Protein AF-A0A2D8QNU3-F1 (afdb_monomer)

Structure (mmCIF, N/CA/C/O backbone):
data_AF-A0A2D8QNU3-F1
#
_entry.id   AF-A0A2D8QNU3-F1
#
loop_
_atom_site.group_PDB
_atom_site.id
_atom_site.type_symbol
_atom_site.label_atom_id
_atom_site.label_alt_id
_atom_site.label_comp_id
_atom_site.label_asym_id
_atom_site.label_entity_id
_atom_site.label_seq_id
_atom_site.pdbx_PDB_ins_code
_atom_site.Cartn_x
_atom_site.Cartn_y
_atom_site.Cartn_z
_atom_site.occupancy
_atom_site.B_iso_or_equiv
_atom_site.auth_seq_id
_atom_site.auth_comp_id
_atom_site.auth_asym_id
_atom_site.auth_atom_id
_atom_site.pdbx_PDB_model_num
ATOM 1 N N . MET A 1 1 ? -21.291 4.689 10.057 1.00 57.03 1 MET A N 1
ATOM 2 C CA . MET A 1 1 ? -20.660 3.542 9.362 1.00 57.03 1 MET A CA 1
ATOM 3 C C . MET A 1 1 ? -20.195 2.530 10.394 1.00 57.03 1 MET A C 1
ATOM 5 O O . MET A 1 1 ? -19.768 2.942 11.467 1.00 57.03 1 MET A O 1
ATOM 9 N N . SER A 1 2 ? -20.291 1.232 10.104 1.00 76.19 2 SER A N 1
ATOM 10 C CA . SER A 1 2 ? -19.747 0.192 10.984 1.00 76.19 2 SER A CA 1
ATOM 11 C C . SER A 1 2 ? -18.216 0.318 11.068 1.00 76.19 2 SER A C 1
ATOM 13 O O . SER A 1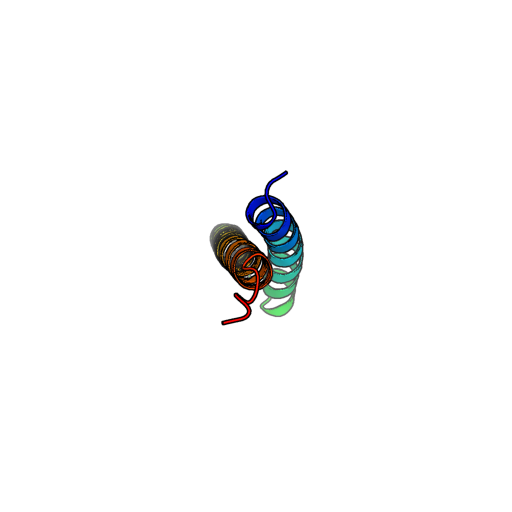 2 ? -17.562 0.673 10.087 1.00 76.19 2 SER A O 1
ATOM 15 N N . LYS A 1 3 ? -17.632 0.050 12.246 1.00 78.50 3 LYS A N 1
ATOM 16 C CA . LYS A 1 3 ? -16.177 0.153 12.490 1.00 78.50 3 LYS A CA 1
ATOM 17 C C . LYS A 1 3 ? -15.324 -0.585 11.432 1.00 78.50 3 LYS A C 1
ATOM 19 O O . LYS A 1 3 ? -14.355 0.009 10.968 1.00 78.50 3 LYS A O 1
ATOM 24 N N . PRO A 1 4 ? -15.696 -1.798 10.965 1.00 81.62 4 PRO A N 1
ATOM 25 C CA . PRO A 1 4 ? -14.954 -2.500 9.914 1.00 81.62 4 PRO A CA 1
ATOM 26 C C . PRO A 1 4 ? -14.952 -1.765 8.569 1.00 81.62 4 PRO A C 1
ATOM 28 O O . PRO A 1 4 ? -13.931 -1.742 7.891 1.00 81.62 4 PRO A O 1
ATOM 31 N N . VAL A 1 5 ? -16.067 -1.123 8.199 1.00 86.12 5 VAL A N 1
ATOM 32 C CA . VAL A 1 5 ? -16.170 -0.360 6.945 1.00 86.12 5 VAL A CA 1
ATOM 33 C C . VAL A 1 5 ? -15.250 0.858 6.986 1.00 86.12 5 VAL A C 1
ATOM 35 O O . VAL A 1 5 ? -14.569 1.136 6.005 1.00 86.12 5 VAL A O 1
ATOM 38 N N . LEU A 1 6 ? -15.153 1.539 8.133 1.00 88.38 6 LEU A N 1
ATOM 39 C CA . LEU A 1 6 ? -14.200 2.639 8.301 1.00 88.38 6 LEU A CA 1
ATOM 40 C C . LEU A 1 6 ? -12.747 2.154 8.155 1.00 88.38 6 LEU A C 1
ATOM 42 O O . LEU A 1 6 ? -11.964 2.774 7.440 1.00 88.38 6 LEU A O 1
ATOM 46 N N . GLY A 1 7 ? -12.407 1.019 8.774 1.00 88.38 7 GLY A N 1
ATOM 47 C CA . GLY A 1 7 ? -11.090 0.394 8.626 1.00 88.38 7 GLY A CA 1
ATOM 48 C C . GLY A 1 7 ? -10.764 0.009 7.184 1.00 88.38 7 GLY A C 1
ATOM 49 O O . GLY A 1 7 ? -9.641 0.220 6.736 1.00 88.38 7 GLY A O 1
ATOM 50 N N . MET A 1 8 ? -11.752 -0.488 6.436 1.00 90.69 8 MET A N 1
ATOM 51 C CA . MET A 1 8 ? -11.606 -0.819 5.017 1.00 90.69 8 MET A CA 1
ATOM 52 C C . MET A 1 8 ? -11.245 0.412 4.179 1.00 90.69 8 MET A C 1
ATOM 54 O O . MET A 1 8 ? -10.325 0.342 3.372 1.00 90.69 8 MET A O 1
ATOM 58 N N . PHE A 1 9 ? -11.918 1.551 4.385 1.00 92.50 9 PHE A N 1
ATOM 59 C CA . PHE A 1 9 ? -11.611 2.789 3.656 1.00 92.50 9 PHE A CA 1
ATOM 60 C C . PHE A 1 9 ? -10.226 3.346 3.996 1.00 92.50 9 PHE A C 1
ATOM 62 O O . PHE A 1 9 ? -9.508 3.790 3.101 1.00 92.50 9 PHE A O 1
ATOM 69 N N . ILE A 1 10 ? -9.821 3.283 5.266 1.00 91.75 10 ILE A N 1
ATOM 70 C CA . ILE A 1 10 ? -8.468 3.683 5.682 1.00 91.75 10 ILE A CA 1
ATOM 71 C C . ILE A 1 10 ? -7.424 2.771 5.023 1.00 91.75 10 ILE A C 1
ATOM 73 O O . ILE A 1 10 ? -6.443 3.260 4.464 1.00 91.75 10 ILE A O 1
ATOM 77 N N . GLY A 1 11 ? -7.671 1.457 5.026 1.00 92.44 11 GLY A N 1
ATOM 78 C CA . GLY A 1 11 ? -6.842 0.474 4.331 1.00 92.44 11 GLY A CA 1
ATOM 79 C C . GLY A 1 11 ? -6.782 0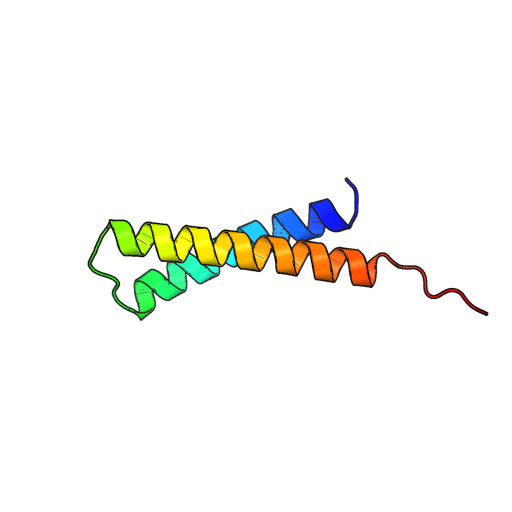.711 2.822 1.00 92.44 11 GLY A C 1
ATOM 80 O O . GLY A 1 11 ? -5.716 0.631 2.230 1.00 92.44 11 GLY A O 1
ATOM 81 N N . LEU A 1 12 ? -7.889 1.092 2.182 1.00 93.38 12 LEU A N 1
ATOM 82 C CA . LEU A 1 12 ? -7.906 1.434 0.757 1.00 93.38 12 LEU A CA 1
ATOM 83 C C . LEU A 1 12 ? -6.959 2.594 0.450 1.00 93.38 12 LEU A C 1
ATOM 85 O O . LEU A 1 12 ? -6.131 2.486 -0.453 1.00 93.38 12 LEU A O 1
ATOM 89 N N . ILE A 1 13 ? -7.053 3.680 1.216 1.00 94.31 13 ILE A N 1
ATOM 90 C CA . ILE A 1 13 ? -6.207 4.861 1.023 1.00 94.31 13 ILE A CA 1
ATOM 91 C C . ILE A 1 13 ? -4.736 4.488 1.240 1.00 94.31 13 ILE A C 1
ATOM 93 O O . ILE A 1 13 ? -3.901 4.765 0.379 1.00 94.31 13 ILE A O 1
ATOM 97 N N . ALA A 1 14 ? -4.423 3.797 2.339 1.00 93.69 14 ALA A N 1
ATOM 98 C CA . ALA A 1 14 ? -3.065 3.341 2.632 1.00 93.69 14 ALA A CA 1
ATOM 99 C C . ALA A 1 14 ? -2.513 2.407 1.538 1.00 93.69 14 ALA A C 1
ATOM 101 O O . ALA A 1 14 ? -1.363 2.552 1.123 1.00 93.69 14 ALA A O 1
ATOM 102 N N . GLY A 1 15 ? -3.343 1.494 1.029 1.00 93.94 15 GLY A N 1
ATOM 103 C CA . GLY A 1 15 ? -3.003 0.575 -0.054 1.00 93.94 15 GLY A CA 1
ATOM 104 C C . GLY A 1 15 ? -2.693 1.283 -1.370 1.00 93.94 15 GLY A C 1
ATOM 105 O O . GLY A 1 15 ? -1.742 0.895 -2.040 1.00 93.94 15 GLY A O 1
ATOM 106 N N . ILE A 1 16 ? -3.424 2.350 -1.717 1.00 94.62 16 ILE A N 1
ATOM 107 C CA . ILE A 1 16 ? -3.128 3.169 -2.906 1.00 94.62 16 ILE A CA 1
ATOM 108 C C . ILE A 1 16 ? -1.752 3.826 -2.773 1.00 94.62 16 ILE A C 1
ATOM 110 O O . ILE A 1 16 ? -0.930 3.710 -3.681 1.00 94.62 16 ILE A O 1
ATOM 114 N N . PHE A 1 17 ? -1.473 4.486 -1.644 1.00 95.19 17 PHE A N 1
ATOM 115 C CA . PHE A 1 17 ? -0.176 5.135 -1.428 1.00 95.19 17 PHE A CA 1
ATOM 116 C C . PHE A 1 17 ? 0.977 4.125 -1.439 1.00 95.19 17 PHE A C 1
ATOM 118 O O . PHE A 1 17 ? 1.996 4.368 -2.084 1.00 95.19 17 PHE A O 1
ATOM 125 N N . ALA A 1 18 ? 0.805 2.973 -0.784 1.00 93.31 18 ALA A N 1
ATOM 126 C CA . ALA A 1 18 ? 1.804 1.909 -0.774 1.00 93.31 18 ALA A CA 1
ATOM 127 C C . ALA A 1 18 ? 2.021 1.301 -2.170 1.00 93.31 18 ALA A C 1
ATOM 129 O O . ALA A 1 18 ? 3.163 1.095 -2.574 1.00 93.31 18 ALA A O 1
ATOM 130 N N . GLY A 1 19 ? 0.949 1.054 -2.926 1.00 93.38 19 GLY A N 1
ATOM 131 C CA . GLY A 1 19 ? 1.025 0.535 -4.290 1.00 93.38 19 GLY A CA 1
ATOM 132 C C . GLY A 1 19 ? 1.749 1.493 -5.236 1.00 93.38 19 GLY A C 1
ATOM 133 O O . GLY A 1 19 ? 2.644 1.073 -5.968 1.00 93.38 19 GLY A O 1
ATOM 134 N N . LEU A 1 20 ? 1.435 2.791 -5.170 1.00 93.75 20 LEU A N 1
ATOM 135 C CA . LEU A 1 20 ? 2.140 3.824 -5.938 1.00 93.75 20 LEU A CA 1
ATOM 136 C C . LEU A 1 20 ? 3.620 3.919 -5.544 1.00 93.75 20 LEU A C 1
ATOM 138 O O . LEU A 1 20 ? 4.478 4.014 -6.422 1.00 93.75 20 LEU A O 1
ATOM 142 N N . ALA A 1 21 ? 3.930 3.839 -4.246 1.00 93.19 21 ALA A N 1
ATOM 143 C CA . ALA A 1 21 ? 5.306 3.832 -3.761 1.00 93.19 21 ALA A CA 1
ATOM 144 C C . ALA A 1 21 ? 6.086 2.602 -4.257 1.00 93.19 21 ALA A C 1
ATOM 146 O O . ALA A 1 21 ? 7.226 2.749 -4.689 1.00 93.19 21 ALA A O 1
ATOM 147 N N . MET A 1 22 ? 5.478 1.409 -4.266 1.00 90.38 22 MET A N 1
ATOM 148 C CA . MET A 1 22 ? 6.113 0.201 -4.811 1.00 90.38 22 MET A CA 1
ATOM 149 C C . MET A 1 22 ? 6.365 0.314 -6.313 1.00 90.38 22 MET A C 1
ATOM 151 O O . MET A 1 22 ? 7.444 -0.046 -6.772 1.00 90.38 22 MET A O 1
ATOM 155 N N . ILE A 1 23 ? 5.405 0.836 -7.081 1.00 93.50 23 ILE A N 1
ATOM 156 C CA . ILE A 1 23 ? 5.577 1.028 -8.528 1.00 93.50 23 ILE A CA 1
ATOM 157 C C . ILE A 1 23 ? 6.757 1.962 -8.816 1.00 93.50 23 ILE A C 1
ATOM 159 O O . ILE A 1 23 ? 7.547 1.678 -9.715 1.00 93.50 23 ILE A O 1
ATOM 163 N N . ALA A 1 24 ? 6.879 3.050 -8.050 1.00 91.81 24 ALA A N 1
ATOM 164 C CA . ALA A 1 24 ? 7.982 3.994 -8.181 1.00 91.81 24 ALA A CA 1
ATOM 165 C C . ALA A 1 24 ? 9.324 3.388 -7.737 1.00 91.81 24 ALA A C 1
ATOM 167 O O . ALA A 1 24 ? 10.324 3.570 -8.420 1.00 91.81 24 ALA A O 1
ATOM 168 N N . TYR A 1 25 ? 9.347 2.650 -6.623 1.00 91.75 25 TYR A N 1
ATOM 169 C CA . TYR A 1 25 ? 10.570 2.068 -6.064 1.00 91.75 25 TYR A CA 1
ATOM 170 C C . TYR A 1 25 ? 11.139 0.925 -6.912 1.00 91.75 25 TYR A C 1
ATOM 172 O O . TYR A 1 25 ? 12.346 0.851 -7.114 1.00 91.75 25 TYR A O 1
ATOM 180 N N . PHE A 1 26 ? 10.279 0.038 -7.418 1.00 89.38 26 PHE A N 1
ATOM 181 C CA . PHE A 1 26 ? 10.688 -1.091 -8.260 1.00 89.38 26 PHE A CA 1
ATOM 182 C C . PHE A 1 26 ? 10.792 -0.733 -9.746 1.00 89.38 26 PHE A C 1
ATOM 184 O O . PHE A 1 26 ? 11.002 -1.627 -10.563 1.00 89.38 26 PHE A O 1
ATOM 191 N N . GLU A 1 27 ? 10.600 0.544 -10.096 1.00 85.50 27 GLU A N 1
ATOM 192 C CA . GLU A 1 27 ? 10.618 1.054 -11.470 1.00 85.50 27 GLU A CA 1
ATOM 193 C C . GLU A 1 27 ? 9.841 0.154 -12.438 1.00 85.50 27 GLU A C 1
ATOM 195 O O . GLU A 1 27 ? 10.304 -0.158 -13.532 1.00 85.50 27 GLU A O 1
ATOM 200 N N . VAL A 1 28 ? 8.652 -0.310 -12.034 1.00 84.38 28 VAL A N 1
ATOM 201 C CA . VAL A 1 28 ? 7.890 -1.302 -12.806 1.00 84.38 28 VAL A CA 1
ATOM 202 C C . VAL A 1 28 ? 7.596 -0.716 -14.187 1.00 84.38 28 VAL A C 1
ATOM 204 O O . VAL A 1 28 ? 6.788 0.201 -14.314 1.00 84.38 28 VAL A O 1
ATOM 207 N N . ILE A 1 29 ? 8.275 -1.188 -15.235 1.00 83.38 29 ILE A N 1
ATOM 208 C CA . ILE A 1 29 ? 8.195 -0.584 -16.578 1.00 83.38 29 ILE A CA 1
ATOM 209 C C . ILE A 1 29 ? 6.873 -0.953 -17.253 1.00 83.38 29 ILE A C 1
ATOM 211 O O . ILE A 1 29 ? 6.231 -0.120 -17.893 1.00 83.38 29 ILE A O 1
ATOM 215 N N . ASN A 1 30 ? 6.458 -2.206 -17.091 1.00 92.25 30 ASN A N 1
ATOM 216 C CA . ASN A 1 30 ? 5.324 -2.764 -17.803 1.00 92.25 30 ASN A CA 1
ATOM 217 C C . ASN A 1 30 ? 3.990 -2.244 -17.246 1.00 92.25 30 ASN A C 1
ATOM 219 O O . ASN A 1 30 ? 3.743 -2.266 -16.040 1.00 92.25 30 ASN A O 1
ATOM 223 N N . TRP A 1 31 ? 3.106 -1.796 -18.138 1.00 87.62 31 TRP A N 1
ATOM 224 C CA . TRP A 1 31 ? 1.843 -1.159 -17.763 1.00 87.62 31 TRP A CA 1
ATOM 225 C C . TRP A 1 31 ? 0.896 -2.111 -17.027 1.00 87.62 31 TRP A C 1
ATOM 227 O O . TRP A 1 31 ? 0.277 -1.723 -16.039 1.00 87.62 31 TRP A O 1
ATOM 237 N N . PHE A 1 32 ? 0.801 -3.364 -17.477 1.00 92.12 32 PHE A N 1
ATOM 238 C CA . PHE A 1 32 ? -0.080 -4.355 -16.856 1.00 92.12 32 PHE A CA 1
ATOM 239 C C . PHE A 1 32 ? 0.377 -4.718 -15.435 1.00 92.12 32 PHE A C 1
ATOM 241 O O . PHE A 1 32 ? -0.442 -4.793 -14.518 1.00 92.12 32 PHE A O 1
ATOM 248 N N . ASP A 1 33 ? 1.689 -4.838 -15.228 1.00 91.75 33 ASP A N 1
ATOM 249 C CA . ASP A 1 33 ? 2.262 -5.155 -13.918 1.00 91.75 33 ASP A CA 1
ATOM 250 C C . ASP A 1 33 ? 2.013 -4.036 -12.904 1.00 91.75 3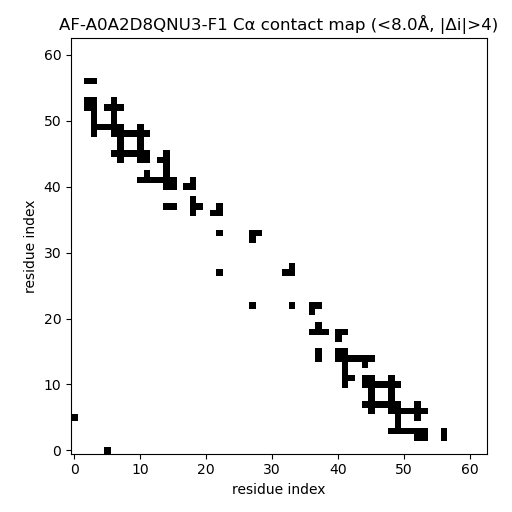3 ASP A C 1
ATOM 252 O O . ASP A 1 33 ? 1.706 -4.321 -11.747 1.00 91.75 33 ASP A O 1
ATOM 256 N N . ARG A 1 34 ? 2.028 -2.765 -13.333 1.00 90.81 34 ARG A N 1
ATOM 257 C CA . ARG A 1 34 ? 1.660 -1.628 -12.469 1.00 90.81 34 ARG A CA 1
ATOM 258 C C . ARG A 1 34 ? 0.252 -1.778 -11.906 1.00 90.81 34 ARG A C 1
ATOM 260 O O . ARG A 1 34 ? 0.057 -1.650 -10.700 1.00 90.81 34 ARG A O 1
ATOM 267 N N . TRP A 1 35 ? -0.726 -2.075 -12.762 1.00 92.56 35 TRP A N 1
ATOM 268 C CA . TRP A 1 35 ? -2.108 -2.273 -12.322 1.00 92.56 35 TRP A CA 1
ATOM 269 C C . TRP A 1 35 ? -2.256 -3.496 -11.429 1.00 92.56 35 TRP A C 1
ATOM 271 O O . TRP A 1 35 ? -2.997 -3.441 -10.450 1.00 92.56 35 TRP A O 1
ATOM 281 N N . CYS A 1 36 ? -1.528 -4.573 -11.727 1.00 93.88 36 CYS A N 1
ATOM 282 C CA . CYS A 1 36 ? -1.550 -5.787 -10.922 1.00 93.88 36 CYS A CA 1
ATOM 283 C C . CYS A 1 36 ? -1.010 -5.529 -9.505 1.00 93.88 36 CYS A C 1
ATOM 285 O O . CYS A 1 36 ? -1.652 -5.898 -8.517 1.00 93.88 36 CYS A O 1
ATOM 287 N N . VAL A 1 37 ? 0.118 -4.818 -9.392 1.00 92.62 37 VAL A N 1
ATOM 288 C CA . VAL A 1 37 ? 0.705 -4.405 -8.107 1.00 92.62 37 VAL A CA 1
ATOM 289 C C . VAL A 1 37 ? -0.254 -3.497 -7.344 1.00 92.62 37 VAL A C 1
ATOM 291 O O . VAL A 1 37 ? -0.519 -3.751 -6.167 1.00 92.62 37 VAL A O 1
ATOM 294 N N . LEU A 1 38 ? -0.817 -2.481 -8.006 1.00 93.62 38 LEU A N 1
ATOM 295 C CA . LEU A 1 38 ? -1.746 -1.536 -7.385 1.00 93.62 38 LEU A CA 1
ATOM 296 C C . LEU A 1 38 ? -3.007 -2.243 -6.866 1.00 93.62 38 LEU A C 1
ATOM 298 O O . LEU A 1 38 ? -3.374 -2.086 -5.706 1.00 93.62 38 LEU A O 1
ATOM 302 N N . ALA A 1 39 ? -3.648 -3.072 -7.692 1.00 93.50 39 ALA A N 1
ATOM 303 C CA . ALA A 1 39 ? -4.862 -3.790 -7.312 1.00 93.50 39 ALA A CA 1
ATOM 304 C C . ALA A 1 39 ? -4.603 -4.772 -6.160 1.00 93.50 39 ALA A C 1
ATOM 306 O O . ALA A 1 39 ? -5.381 -4.826 -5.206 1.00 93.50 39 ALA A O 1
ATOM 307 N N . SER A 1 40 ? -3.486 -5.503 -6.211 1.00 94.56 40 SER A N 1
ATOM 308 C CA . SER A 1 40 ? -3.114 -6.468 -5.170 1.00 94.56 40 SER A CA 1
ATOM 309 C C . SER A 1 40 ? -2.839 -5.780 -3.832 1.00 94.56 40 SER A C 1
ATOM 311 O O . SER A 1 40 ? -3.348 -6.210 -2.796 1.00 94.56 40 SER A O 1
ATOM 313 N N . THR A 1 41 ? -2.092 -4.672 -3.841 1.00 95.06 41 THR A N 1
ATOM 314 C CA . THR A 1 41 ? -1.801 -3.889 -2.625 1.00 95.06 41 THR A CA 1
ATOM 315 C C . THR A 1 41 ? -3.044 -3.203 -2.064 1.00 95.06 41 THR A C 1
ATOM 317 O O . THR A 1 41 ? -3.253 -3.219 -0.848 1.00 95.06 41 THR A O 1
ATOM 320 N N . MET A 1 42 ? -3.917 -2.672 -2.925 1.00 95.25 42 MET A N 1
ATOM 321 C CA . MET A 1 42 ? -5.209 -2.116 -2.521 1.00 95.25 42 MET A CA 1
ATOM 322 C C . MET A 1 42 ? -6.110 -3.162 -1.861 1.00 95.25 42 MET A C 1
ATOM 324 O O . MET A 1 42 ? -6.698 -2.877 -0.817 1.00 95.25 42 MET A O 1
ATOM 328 N N . LEU A 1 43 ? -6.244 -4.356 -2.448 1.00 94.75 43 LEU A N 1
ATOM 329 C CA . LEU A 1 43 ? -7.062 -5.440 -1.892 1.00 94.75 43 LEU A CA 1
ATOM 330 C C . LEU A 1 43 ? -6.500 -5.931 -0.556 1.00 94.75 43 LEU A C 1
ATOM 332 O O . LEU A 1 43 ? -7.243 -6.056 0.420 1.00 94.75 43 LEU A O 1
ATOM 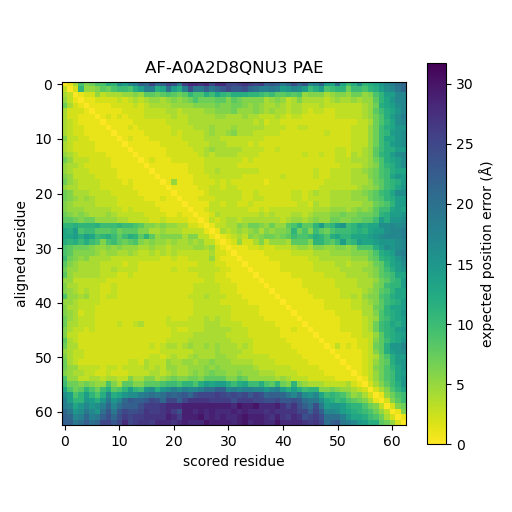336 N N . PHE A 1 44 ? -5.185 -6.147 -0.491 1.00 95.62 44 PHE A N 1
ATOM 337 C CA . PHE A 1 44 ? -4.507 -6.567 0.731 1.00 95.62 44 PHE A CA 1
ATOM 338 C C . PHE A 1 44 ? -4.717 -5.562 1.870 1.00 95.62 44 PHE A C 1
ATOM 340 O O . PHE A 1 44 ? -5.136 -5.939 2.965 1.00 95.62 44 PHE A O 1
ATOM 347 N N . SER A 1 45 ? -4.481 -4.273 1.613 1.00 94.44 45 SER A N 1
ATOM 348 C CA . SER A 1 45 ? -4.584 -3.241 2.645 1.00 94.44 45 SER A CA 1
ATOM 349 C C . SER A 1 45 ? -6.031 -2.997 3.091 1.00 94.44 45 SER A C 1
ATOM 351 O O . SER A 1 45 ? -6.279 -2.794 4.279 1.00 94.44 45 SER A O 1
ATOM 353 N N . GLN A 1 46 ? -7.010 -3.111 2.187 1.00 94.62 46 GLN A N 1
ATOM 354 C CA . GLN A 1 46 ? -8.434 -3.074 2.545 1.00 94.62 46 GLN A CA 1
ATOM 355 C C . GLN A 1 46 ? -8.826 -4.199 3.503 1.00 94.62 46 GLN A C 1
ATOM 357 O O . GLN A 1 46 ? -9.462 -3.938 4.527 1.00 94.62 46 GLN A O 1
ATOM 362 N N . LEU A 1 47 ? -8.437 -5.438 3.187 1.00 94.44 47 LEU A N 1
ATOM 363 C CA . LEU A 1 47 ? -8.709 -6.599 4.036 1.00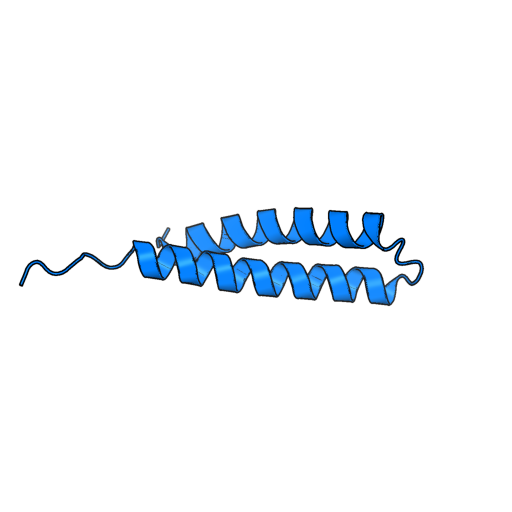 94.44 47 LEU A CA 1
ATOM 364 C C . LEU A 1 47 ? -8.011 -6.463 5.392 1.00 94.44 47 LEU A C 1
ATOM 366 O O . LEU A 1 47 ? -8.621 -6.726 6.431 1.00 94.44 47 LEU A O 1
ATOM 370 N N . LEU A 1 48 ? -6.764 -5.990 5.395 1.00 92.88 48 LEU A N 1
ATOM 371 C CA . LEU A 1 48 ? -6.006 -5.717 6.612 1.00 92.88 48 LEU A CA 1
ATOM 372 C C . LEU A 1 48 ? -6.702 -4.655 7.479 1.00 92.88 48 LEU A C 1
ATOM 374 O O . LEU A 1 48 ? -6.955 -4.892 8.660 1.00 92.88 48 LEU A O 1
ATOM 378 N N . GLY A 1 49 ? -7.072 -3.514 6.895 1.00 91.00 49 GLY A N 1
ATOM 379 C CA . GLY A 1 49 ? -7.744 -2.420 7.596 1.00 91.00 49 GLY A CA 1
ATOM 380 C C . GLY A 1 49 ? -9.108 -2.825 8.155 1.00 91.00 49 GLY A C 1
ATOM 381 O O . GLY A 1 49 ? -9.418 -2.531 9.313 1.00 91.00 49 GLY A O 1
ATOM 382 N N . ALA A 1 50 ? -9.899 -3.572 7.380 1.00 90.31 50 ALA A N 1
ATOM 383 C CA . ALA A 1 50 ? -11.162 -4.138 7.847 1.00 90.31 50 ALA A CA 1
ATOM 384 C C . ALA A 1 50 ? -10.948 -5.108 9.024 1.00 90.31 50 ALA A C 1
ATOM 386 O O . ALA A 1 50 ? -11.676 -5.045 10.019 1.00 90.31 50 ALA A O 1
ATOM 387 N N . THR A 1 51 ? -9.917 -5.956 8.949 1.00 90.75 51 THR A N 1
ATOM 388 C CA . THR A 1 51 ? -9.578 -6.926 10.001 1.00 90.75 51 THR A CA 1
ATOM 389 C C . THR A 1 51 ? -9.151 -6.224 11.289 1.00 90.75 51 THR A C 1
ATOM 391 O O . THR A 1 51 ? -9.711 -6.517 12.347 1.00 90.75 51 THR A O 1
ATOM 394 N N . ILE A 1 52 ? -8.242 -5.247 11.218 1.00 90.00 52 ILE A N 1
ATOM 395 C CA . ILE A 1 52 ? -7.780 -4.471 12.382 1.00 90.00 52 ILE A CA 1
ATOM 396 C C . ILE A 1 52 ? -8.956 -3.751 13.047 1.00 90.00 52 ILE A C 1
ATOM 398 O O . ILE A 1 52 ? -9.149 -3.854 14.260 1.00 90.00 52 ILE A O 1
ATOM 402 N N . ALA A 1 53 ? -9.794 -3.075 12.259 1.00 88.19 53 ALA A N 1
ATOM 403 C CA . ALA A 1 53 ? -10.947 -2.364 12.798 1.00 88.19 53 ALA A CA 1
ATOM 404 C C . ALA A 1 53 ? -12.004 -3.308 13.393 1.00 88.19 53 ALA A C 1
ATOM 406 O O . ALA A 1 53 ? -12.691 -2.945 14.351 1.00 88.19 53 ALA A O 1
ATOM 407 N N . SER A 1 54 ? -12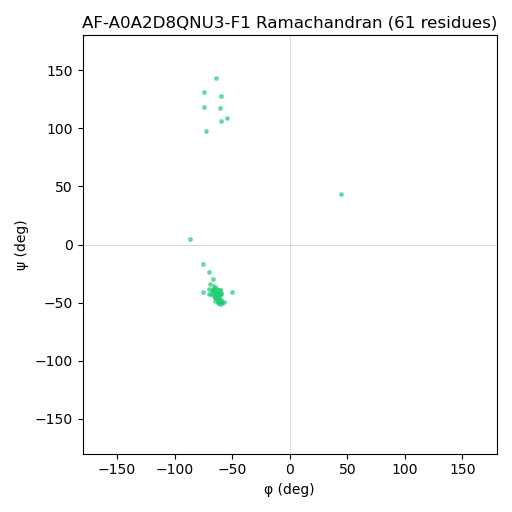.123 -4.531 12.867 1.00 85.94 54 SER A N 1
ATOM 408 C CA . SER A 1 54 ? -12.977 -5.564 13.458 1.00 85.94 54 SER A CA 1
ATOM 409 C C . SER A 1 54 ? -12.420 -6.088 14.788 1.00 85.94 54 SER A C 1
ATOM 411 O O . SER A 1 54 ? -13.187 -6.291 15.729 1.00 85.94 54 SER A O 1
ATOM 413 N N . ALA A 1 55 ? -11.095 -6.238 14.898 1.00 85.44 55 ALA A N 1
ATOM 414 C CA . ALA A 1 55 ? -10.420 -6.678 16.114 1.00 85.44 55 ALA A CA 1
ATOM 415 C C . ALA A 1 55 ? -10.548 -5.636 17.235 1.00 85.44 55 ALA A C 1
ATOM 417 O O . ALA A 1 55 ? -10.898 -5.985 18.358 1.00 85.44 55 ALA A O 1
ATOM 418 N N . TRP A 1 56 ? -10.365 -4.353 16.915 1.00 80.06 56 TRP A N 1
ATOM 419 C CA . TRP A 1 56 ? -10.551 -3.244 17.862 1.00 80.06 56 TRP A CA 1
ATOM 420 C C . TRP A 1 56 ? -12.018 -3.005 18.235 1.00 80.06 56 TRP A C 1
ATOM 422 O O . TRP A 1 56 ? -12.327 -2.429 19.276 1.00 80.06 56 TRP A O 1
ATOM 432 N N . GLY A 1 57 ? -12.947 -3.422 17.376 1.00 66.31 57 GLY A N 1
ATOM 433 C CA . GLY A 1 57 ? -14.378 -3.260 17.595 1.00 66.31 57 GLY A CA 1
ATOM 434 C C . GLY A 1 57 ? -14.977 -4.219 18.625 1.00 66.31 57 GLY A C 1
ATOM 435 O O . GLY A 1 57 ? -16.091 -3.945 19.081 1.00 66.31 57 GLY A O 1
ATOM 436 N N . LYS A 1 58 ? -14.283 -5.309 18.989 1.00 59.50 58 LYS A N 1
ATOM 437 C CA . LYS A 1 58 ? -14.768 -6.274 19.982 1.00 59.50 58 LYS A CA 1
ATOM 438 C C . LYS A 1 58 ? -14.648 -5.674 21.391 1.00 59.50 58 LYS A C 1
ATOM 440 O O . LYS A 1 58 ? -13.531 -5.386 21.819 1.00 59.50 58 LYS A O 1
ATOM 445 N N . PRO A 1 59 ? -15.759 -5.485 22.130 1.00 54.53 59 PRO A N 1
ATOM 446 C CA . PRO A 1 59 ? -15.662 -5.180 23.549 1.00 54.53 59 PRO A CA 1
ATOM 447 C C . PRO A 1 59 ? -14.934 -6.344 24.223 1.00 54.53 59 PRO A C 1
ATOM 449 O O . PRO A 1 59 ? -15.314 -7.502 24.034 1.00 54.53 59 PRO A O 1
ATOM 452 N N . HIS A 1 60 ? -13.878 -6.038 24.980 1.00 57.19 60 HIS A N 1
ATOM 453 C CA . HIS A 1 60 ? -13.384 -6.956 25.999 1.00 57.19 60 HIS A CA 1
ATOM 454 C C . HIS A 1 60 ? -14.595 -7.260 26.880 1.00 57.19 60 HIS A C 1
ATOM 456 O O . HIS A 1 60 ? -15.108 -6.350 27.528 1.00 57.19 60 HIS A O 1
ATOM 462 N N . ARG A 1 61 ? -15.137 -8.482 26.815 1.00 51.34 61 ARG A N 1
ATOM 463 C CA . ARG A 1 61 ? -16.098 -8.929 27.824 1.00 51.34 61 ARG A CA 1
ATOM 464 C C . ARG A 1 61 ? -15.335 -8.877 29.150 1.00 51.34 61 ARG A C 1
ATOM 466 O O . ARG A 1 61 ? -14.316 -9.558 29.237 1.00 51.34 61 ARG A O 1
ATOM 473 N N . PRO A 1 62 ? -15.753 -8.059 30.129 1.00 51.38 62 PRO A N 1
ATOM 474 C CA . PRO A 1 62 ? -15.345 -8.294 31.495 1.00 51.38 62 PRO A CA 1
ATOM 475 C C . PRO A 1 62 ? -16.148 -9.519 31.931 1.00 51.38 62 PRO A C 1
ATOM 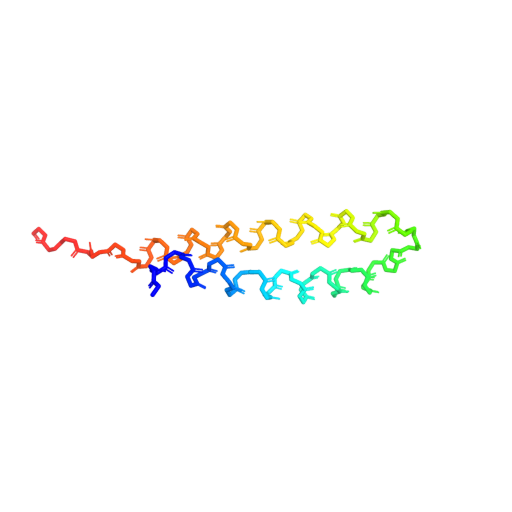477 O O . PRO A 1 62 ? -17.354 -9.428 32.164 1.00 51.38 62 PRO A O 1
ATOM 480 N N . GLU A 1 63 ? -15.512 -10.679 31.854 1.00 45.47 63 GLU A N 1
ATOM 481 C CA 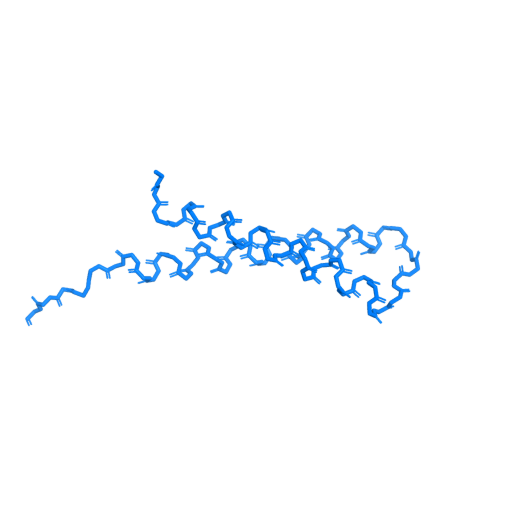. GLU A 1 63 ? -15.881 -11.814 32.696 1.00 45.47 63 GLU A CA 1
ATOM 482 C C . GLU A 1 63 ? -15.382 -11.577 34.125 1.00 45.47 63 GLU A C 1
ATOM 484 O O . GLU A 1 63 ? -14.290 -10.978 34.277 1.00 45.47 63 GLU A O 1
#

Foldseek 3Di:
DQQLVVLLVVLLVVLQVVLVVCCVVVVVPDPVVSVVSSVVSNVVSSVVRSVVSVVVPDPPPPD

Nearest PDB structures (foldseek):
  5gup-assembly1_V  TM=9.426E-01  e=2.978E+00  Sus scrofa
  5gpn-assembly1_Ag  TM=9.426E-01  e=3.165E+00  Sus scrofa
  8q1p-assembly1_Y  TM=9.113E-01  e=2.803E+00  Bos taurus
  7b93-assembly1_Y  TM=9.375E-01  e=4.289E+00  Mus musculus
  7v2c-assembly1_V  TM=8.176E-01  e=3.165E+00  Sus scrofa

Solvent-accessible surface area (backbone atoms only — not comparable to full-atom values): 3272 Å² total; per-residue (Å²): 131,60,56,32,59,55,20,23,54,53,13,34,55,52,10,48,56,50,20,53,49,48,41,62,72,68,57,56,79,52,70,68,57,43,54,52,47,3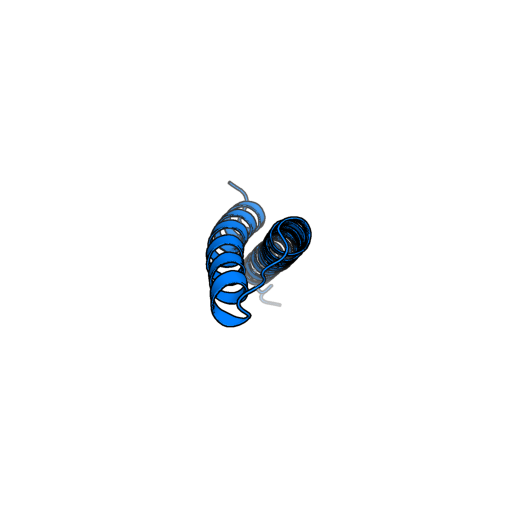1,53,52,33,24,53,52,28,20,54,49,23,22,49,53,29,46,61,72,62,55,76,81,76,85,122

Sequence (63 aa):
MSKPVLGMFIGLIAGIFAGLAMIAYFEVINWFDRWCVLASTMLFSQLLGATIASAWGKPHRPE

Radius of gyration: 15.04 Å; Cα contacts (8 Å, |Δi|>4): 72; chains: 1; bounding box: 31×17×50 Å

pLDDT: mean 86.23, std 12.66, range [45.47, 95.62]

Secondary structure (DSSP, 8-state):
--HHHHHHHHHHHHHHHHHHHHHHHTT---HHHHHHHHHHHHHHHHHHHHHHHHHHHS-----

Mean predicted aligned error: 6.16 Å